Protein AF-A0A1I0IPH1-F1 (afdb_monomer_lite)

Secondary structure (DSSP, 8-state):
-HHHHHHHHHTT-----PPPTTPPPP-S--HHHHHHHHHHHHHHHH-HHHHHHHTSHHHHHHHHHHHHHHHHHTTS---SSHHHHHTT-

pLDDT: mean 84.13, std 10.0, range [57.75, 94.0]

Sequence (89 aa):
TRKCHDAIADRGAHAVIPPRKNAKPWKTITAGAVARNEALRAVKYLGRALWRRWSGYHRRSRVETKMHCVKLLGQRLMARDFDRQVAEL

InterPro domains:
  IPR002559 Transposase IS4-like domain [PF01609] (2-89)
  IPR053172 Tn903 transposase-like [PTHR34631] (7-88)

Radius of gyration: 16.84 Å; chains: 1; bounding box: 33×26×43 Å

Foldseek 3Di:
DQVVLLVCVVVVHQPPDQDDPPDDQDPDPGPSSVSVVVNVVCCVVVNRVVSCVVSVVVVVVVVVVVVVVVVVVPVQADDPDPVVSVVSD

Structure (mmCIF, N/CA/C/O backbone):
data_AF-A0A1I0IPH1-F1
#
_entry.id   AF-A0A1I0IPH1-F1
#
loop_
_atom_site.group_PDB
_atom_site.id
_atom_site.type_symbol
_atom_site.label_atom_id
_atom_site.label_alt_id
_atom_site.label_comp_id
_atom_site.label_asym_id
_atom_site.label_entity_id
_atom_site.label_seq_id
_atom_site.pdbx_PDB_ins_code
_atom_site.Cartn_x
_atom_site.Cartn_y
_atom_site.Cartn_z
_atom_site.occupancy
_atom_site.B_iso_or_equiv
_atom_site.auth_seq_id
_atom_site.auth_comp_id
_atom_site.auth_asym_id
_atom_site.auth_atom_id
_atom_site.pdbx_PDB_model_num
ATOM 1 N N . THR A 1 1 ? 7.630 -8.030 4.864 1.00 75.94 1 THR A N 1
ATOM 2 C CA . THR A 1 1 ? 7.071 -7.104 3.849 1.00 75.94 1 THR A CA 1
ATOM 3 C C . THR A 1 1 ? 6.497 -7.834 2.651 1.00 75.94 1 THR A C 1
ATOM 5 O O . THR A 1 1 ? 5.353 -7.551 2.348 1.00 75.94 1 THR A O 1
ATOM 8 N N . ARG A 1 2 ? 7.206 -8.763 1.985 1.00 86.31 2 ARG A N 1
ATOM 9 C CA . ARG A 1 2 ? 6.659 -9.489 0.813 1.00 86.31 2 ARG A CA 1
ATOM 10 C C . ARG A 1 2 ? 5.380 -10.270 1.133 1.00 86.31 2 ARG A C 1
ATOM 12 O O . ARG A 1 2 ? 4.340 -9.896 0.618 1.00 86.31 2 ARG A O 1
ATOM 19 N N . LYS A 1 3 ? 5.427 -11.133 2.156 1.00 88.62 3 LYS A N 1
ATOM 20 C CA . LYS A 1 3 ? 4.242 -11.823 2.703 1.00 88.62 3 LYS A CA 1
ATOM 21 C C . LYS A 1 3 ? 3.069 -10.889 3.037 1.00 88.62 3 LYS A C 1
ATOM 23 O O . LYS A 1 3 ? 1.926 -11.274 2.880 1.00 88.62 3 LYS A O 1
ATOM 28 N N . CYS A 1 4 ? 3.335 -9.6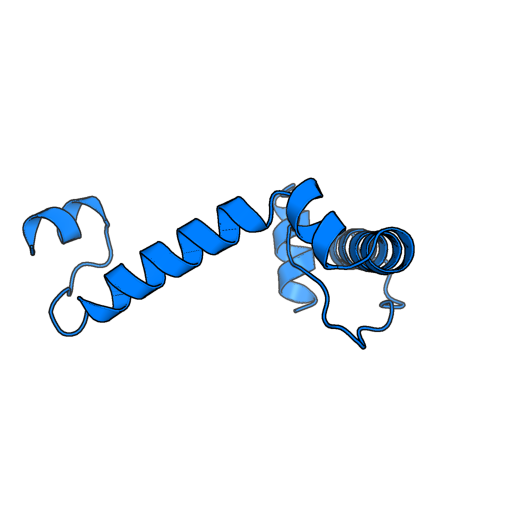60 3.490 1.00 88.94 4 CYS A N 1
ATOM 29 C CA . CYS A 1 4 ? 2.275 -8.687 3.773 1.00 88.94 4 CYS A CA 1
ATOM 30 C C . CYS A 1 4 ? 1.616 -8.180 2.485 1.00 88.94 4 CYS A C 1
ATOM 32 O O . CYS A 1 4 ? 0.407 -8.016 2.455 1.00 88.94 4 CYS A O 1
ATOM 34 N N . HIS A 1 5 ? 2.408 -7.909 1.443 1.00 91.31 5 HIS A N 1
ATOM 35 C CA . HIS A 1 5 ? 1.873 -7.510 0.142 1.00 91.31 5 HIS A CA 1
ATOM 36 C C . HIS A 1 5 ? 1.103 -8.654 -0.516 1.00 91.31 5 HIS A C 1
ATOM 38 O O . HIS A 1 5 ? 0.044 -8.398 -1.074 1.00 91.31 5 HIS A O 1
ATOM 44 N N . ASP A 1 6 ? 1.602 -9.886 -0.408 1.00 90.62 6 ASP A N 1
ATOM 45 C CA . ASP A 1 6 ? 0.907 -11.069 -0.921 1.00 90.62 6 ASP A CA 1
ATOM 46 C C . ASP A 1 6 ? -0.419 -11.266 -0.169 1.00 90.62 6 ASP A C 1
ATOM 48 O O . ASP A 1 6 ? -1.467 -11.257 -0.788 1.00 90.62 6 ASP A O 1
ATOM 52 N N . ALA A 1 7 ? -0.415 -11.223 1.166 1.00 93.62 7 ALA A N 1
ATOM 53 C CA . ALA A 1 7 ? -1.634 -11.341 1.971 1.00 93.62 7 ALA A CA 1
ATOM 54 C C . ALA A 1 7 ? -2.662 -10.207 1.755 1.00 93.62 7 ALA A C 1
ATOM 56 O O . ALA A 1 7 ? -3.849 -10.386 2.035 1.00 93.62 7 ALA A O 1
ATOM 57 N N . ILE A 1 8 ? -2.221 -9.018 1.330 1.00 90.69 8 ILE A N 1
ATOM 58 C CA . ILE A 1 8 ? -3.111 -7.921 0.915 1.00 90.69 8 ILE A CA 1
ATOM 59 C C . ILE A 1 8 ? -3.710 -8.231 -0.462 1.00 90.69 8 ILE A C 1
ATOM 61 O O . ILE A 1 8 ? -4.912 -8.054 -0.648 1.00 90.69 8 ILE A O 1
ATOM 65 N N . ALA A 1 9 ? -2.886 -8.721 -1.391 1.00 91.50 9 ALA A N 1
ATOM 66 C CA . ALA A 1 9 ? -3.322 -9.123 -2.722 1.00 91.50 9 ALA A CA 1
ATOM 67 C C . ALA A 1 9 ? -4.300 -10.309 -2.672 1.00 91.50 9 ALA A C 1
ATOM 69 O O . ALA A 1 9 ? -5.325 -10.259 -3.341 1.00 91.50 9 ALA A O 1
ATOM 70 N N . ASP A 1 10 ? -4.055 -11.302 -1.813 1.00 92.69 10 ASP A N 1
ATOM 71 C CA . ASP A 1 10 ? -4.945 -12.452 -1.591 1.00 92.69 10 ASP A CA 1
ATOM 72 C C . ASP A 1 10 ? -6.331 -12.023 -1.087 1.00 92.69 10 ASP A C 1
ATOM 74 O O . ASP A 1 10 ? -7.332 -12.682 -1.342 1.00 92.69 10 ASP A O 1
ATOM 78 N N . ARG A 1 11 ? -6.408 -10.884 -0.385 1.00 93.88 11 ARG A N 1
ATOM 79 C CA . ARG A 1 11 ? -7.668 -10.279 0.075 1.00 93.88 11 ARG A CA 1
ATOM 80 C C . ARG A 1 11 ? -8.325 -9.374 -0.974 1.00 93.88 11 ARG A C 1
ATOM 82 O O . ARG A 1 11 ? -9.302 -8.705 -0.653 1.00 93.88 11 ARG A O 1
ATOM 89 N N . GLY A 1 12 ? -7.766 -9.279 -2.182 1.00 89.75 12 GLY A N 1
ATOM 90 C CA . GLY A 1 12 ? -8.233 -8.368 -3.233 1.00 89.75 12 GLY A CA 1
ATOM 91 C C . GLY A 1 12 ? -8.099 -6.883 -2.873 1.00 89.75 12 GLY A C 1
ATOM 92 O O . GLY A 1 12 ? -8.719 -6.030 -3.504 1.00 89.75 12 GLY A O 1
ATOM 93 N N . ALA A 1 13 ? -7.316 -6.550 -1.844 1.00 88.56 13 ALA A N 1
ATOM 94 C CA . ALA A 1 13 ? -7.196 -5.189 -1.343 1.00 88.56 13 ALA A CA 1
ATOM 95 C C . ALA A 1 13 ? -6.034 -4.442 -2.016 1.00 88.56 13 ALA A C 1
ATOM 97 O O . ALA A 1 13 ? -4.990 -5.010 -2.337 1.00 88.56 13 ALA A O 1
ATOM 98 N N . HIS A 1 14 ? -6.179 -3.125 -2.183 1.00 85.81 14 HIS A N 1
ATOM 99 C CA . HIS A 1 14 ? -5.120 -2.301 -2.760 1.00 85.81 14 HIS A CA 1
ATOM 100 C C . HIS A 1 14 ? -4.078 -1.886 -1.707 1.00 85.81 14 HIS A C 1
ATOM 102 O O . HIS A 1 14 ? -4.385 -1.268 -0.681 1.00 85.81 14 HIS A O 1
ATOM 108 N N . ALA A 1 15 ? -2.806 -2.191 -1.969 1.00 88.38 15 ALA A N 1
ATOM 109 C CA . ALA A 1 15 ? -1.707 -1.903 -1.053 1.00 88.38 15 ALA A CA 1
ATOM 110 C C . ALA A 1 15 ? -1.225 -0.439 -1.149 1.00 88.38 15 ALA A C 1
ATOM 112 O O . ALA A 1 15 ? -0.188 -0.154 -1.746 1.00 88.38 15 ALA A O 1
ATOM 113 N N . VAL A 1 16 ? -1.914 0.492 -0.476 1.00 88.62 16 VAL A N 1
ATOM 114 C CA . VAL A 1 16 ? -1.456 1.891 -0.316 1.00 88.62 16 VAL A CA 1
ATOM 115 C C . VAL A 1 16 ? -0.344 1.969 0.739 1.00 88.62 16 VAL A C 1
ATOM 117 O O . VAL A 1 16 ? -0.566 2.380 1.883 1.00 88.62 16 VAL A O 1
ATOM 120 N N . ILE A 1 17 ? 0.853 1.502 0.380 1.00 88.62 17 ILE A N 1
ATOM 121 C CA . ILE A 1 17 ? 2.040 1.487 1.244 1.00 88.62 17 ILE A CA 1
ATOM 122 C C . ILE A 1 17 ? 3.169 2.235 0.528 1.00 88.62 17 ILE A C 1
ATOM 124 O O . ILE A 1 17 ? 3.629 1.778 -0.520 1.00 88.62 17 ILE A O 1
ATOM 128 N N . PRO A 1 18 ? 3.655 3.366 1.069 1.00 88.06 18 PRO A N 1
ATOM 129 C CA . PRO A 1 18 ? 4.665 4.159 0.397 1.00 88.06 18 PRO A CA 1
ATOM 130 C C . PRO A 1 18 ? 6.003 3.410 0.383 1.00 88.06 18 PRO A C 1
ATOM 132 O O . PRO A 1 18 ? 6.521 3.053 1.449 1.00 88.06 18 PRO A O 1
ATOM 135 N N . PRO A 1 19 ? 6.625 3.211 -0.789 1.00 89.69 19 PRO A N 1
ATOM 136 C CA . PRO A 1 19 ? 7.931 2.583 -0.848 1.00 89.69 19 PRO A CA 1
ATOM 137 C C . PRO A 1 19 ? 9.011 3.422 -0.145 1.00 89.69 19 PRO A C 1
ATOM 139 O O . PRO A 1 19 ? 8.898 4.645 0.040 1.00 89.69 19 PRO A O 1
ATOM 142 N N . ARG A 1 20 ? 10.081 2.737 0.277 1.00 88.88 20 ARG A N 1
ATOM 143 C CA . ARG A 1 20 ? 11.282 3.368 0.849 1.00 88.88 20 ARG A CA 1
ATOM 144 C C . ARG A 1 20 ? 12.081 4.075 -0.253 1.00 88.88 20 ARG A C 1
ATOM 146 O O . ARG A 1 20 ? 12.056 3.628 -1.393 1.00 88.88 20 ARG A O 1
ATOM 153 N N . LYS A 1 21 ? 12.831 5.127 0.105 1.00 85.69 21 LYS A N 1
ATOM 154 C CA . LYS A 1 21 ? 13.610 5.959 -0.840 1.00 85.69 21 LYS A CA 1
ATOM 155 C C . LYS A 1 21 ? 14.533 5.134 -1.751 1.00 85.69 21 LYS A C 1
ATOM 157 O O . LYS A 1 21 ? 14.540 5.350 -2.952 1.00 85.69 21 LYS A O 1
ATOM 162 N N . ASN A 1 22 ? 15.228 4.144 -1.189 1.00 87.62 22 ASN A N 1
ATOM 163 C CA . ASN A 1 22 ? 16.198 3.306 -1.911 1.00 87.62 22 ASN A CA 1
ATOM 164 C C . ASN A 1 22 ? 15.647 1.906 -2.231 1.00 87.62 22 ASN A C 1
ATOM 166 O O . ASN A 1 22 ? 16.393 0.928 -2.302 1.00 87.62 22 ASN A O 1
ATOM 170 N N . ALA A 1 23 ? 14.325 1.764 -2.327 1.00 89.94 23 ALA A N 1
ATOM 171 C CA . ALA A 1 23 ? 13.718 0.470 -2.590 1.00 89.94 23 ALA A CA 1
ATOM 172 C C . ALA A 1 23 ? 14.000 0.014 -4.030 1.00 89.94 23 ALA A C 1
ATOM 174 O O . ALA A 1 23 ? 13.730 0.731 -4.989 1.00 89.94 23 ALA A O 1
ATOM 175 N N . LYS A 1 24 ? 14.512 -1.213 -4.165 1.00 92.25 24 LYS A N 1
ATOM 176 C CA . LYS A 1 24 ? 14.719 -1.873 -5.457 1.00 92.25 24 LYS A CA 1
ATOM 177 C C . LYS A 1 24 ? 13.485 -2.701 -5.848 1.00 92.25 24 LYS A C 1
ATOM 179 O O . LYS A 1 24 ? 12.807 -3.208 -4.943 1.00 92.25 24 LYS A O 1
ATOM 184 N N . PRO A 1 25 ? 13.206 -2.867 -7.155 1.00 91.88 25 PRO A N 1
ATOM 185 C CA . PRO A 1 25 ? 12.161 -3.767 -7.623 1.00 91.88 25 PRO A CA 1
ATOM 186 C C . PRO A 1 25 ? 12.400 -5.196 -7.136 1.00 91.88 25 PRO A C 1
ATOM 188 O O . PRO A 1 25 ? 13.540 -5.663 -7.062 1.00 91.88 25 PRO A O 1
ATOM 191 N N . TRP A 1 26 ? 11.328 -5.905 -6.804 1.00 93.56 26 TRP A N 1
ATOM 192 C CA . TRP A 1 26 ? 11.406 -7.340 -6.547 1.00 93.56 26 TRP A CA 1
ATOM 193 C C . TRP A 1 26 ? 11.368 -8.115 -7.862 1.00 93.56 26 TRP A C 1
ATOM 195 O O . TRP A 1 26 ? 10.538 -7.818 -8.713 1.00 93.56 26 TRP A O 1
ATOM 205 N N . LYS A 1 27 ? 12.258 -9.106 -8.006 1.00 90.19 27 LYS A N 1
ATOM 206 C CA . LYS A 1 27 ? 12.324 -9.985 -9.188 1.00 90.19 27 LYS A CA 1
ATOM 207 C C . LYS A 1 27 ? 11.190 -11.018 -9.241 1.00 90.19 27 LYS A C 1
ATOM 209 O O . LYS A 1 27 ? 10.869 -11.515 -10.307 1.00 90.19 27 LYS A O 1
ATOM 214 N N . THR A 1 28 ? 10.612 -11.363 -8.092 1.00 87.69 28 THR A N 1
ATOM 215 C CA . THR A 1 28 ? 9.518 -12.337 -7.986 1.00 87.69 28 THR A CA 1
ATOM 216 C C . THR A 1 28 ? 8.232 -11.778 -8.595 1.00 87.69 28 THR A C 1
ATOM 218 O O . THR A 1 28 ? 7.902 -10.619 -8.352 1.00 87.69 28 THR A O 1
ATOM 221 N N . ILE A 1 29 ? 7.491 -12.617 -9.321 1.00 84.00 29 ILE A N 1
ATOM 222 C CA . ILE A 1 29 ? 6.241 -12.261 -10.006 1.00 84.00 29 ILE A CA 1
ATOM 223 C C . ILE A 1 29 ? 5.038 -12.729 -9.165 1.00 84.00 29 ILE A C 1
ATOM 225 O O . ILE A 1 29 ? 4.246 -13.555 -9.597 1.00 84.00 29 ILE A O 1
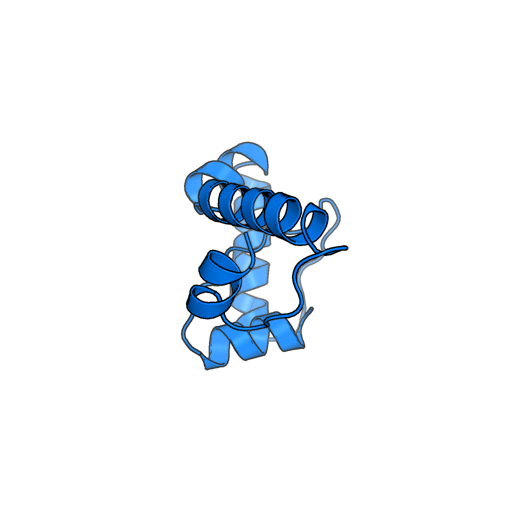ATOM 229 N N . THR A 1 30 ? 4.922 -12.258 -7.920 1.00 90.62 30 THR A N 1
ATOM 230 C CA . THR A 1 30 ? 3.665 -12.396 -7.156 1.00 90.62 30 THR A CA 1
ATOM 231 C C . THR A 1 30 ? 2.797 -11.161 -7.363 1.00 90.62 30 THR A C 1
ATOM 233 O O . THR A 1 30 ? 3.327 -10.072 -7.594 1.00 90.62 30 THR A O 1
ATOM 236 N N . ALA A 1 31 ? 1.474 -11.286 -7.221 1.00 88.88 31 ALA A N 1
ATOM 237 C CA . ALA A 1 31 ? 0.556 -10.145 -7.313 1.00 88.88 31 ALA A CA 1
ATOM 238 C C . ALA A 1 31 ? 0.959 -9.003 -6.355 1.00 88.88 31 ALA A C 1
ATOM 240 O O . ALA A 1 31 ? 1.017 -7.835 -6.745 1.00 88.88 31 ALA A O 1
ATOM 241 N N . GLY A 1 32 ? 1.366 -9.346 -5.127 1.00 89.44 32 GLY A N 1
ATOM 242 C CA . GLY A 1 32 ? 1.886 -8.383 -4.157 1.00 89.44 32 GLY A CA 1
ATOM 243 C C . GLY A 1 32 ? 3.190 -7.702 -4.597 1.00 89.44 32 GLY A C 1
ATOM 244 O O . GLY A 1 32 ? 3.400 -6.513 -4.329 1.00 89.44 32 GLY A O 1
ATOM 245 N N . ALA A 1 33 ? 4.075 -8.425 -5.289 1.00 92.50 33 ALA A N 1
ATOM 246 C CA . ALA A 1 33 ? 5.308 -7.869 -5.836 1.00 92.50 33 ALA A CA 1
ATOM 247 C C . ALA A 1 33 ? 5.056 -6.946 -7.033 1.00 92.50 33 ALA A C 1
ATOM 249 O O . ALA A 1 33 ? 5.682 -5.887 -7.105 1.00 92.50 33 ALA A O 1
ATOM 250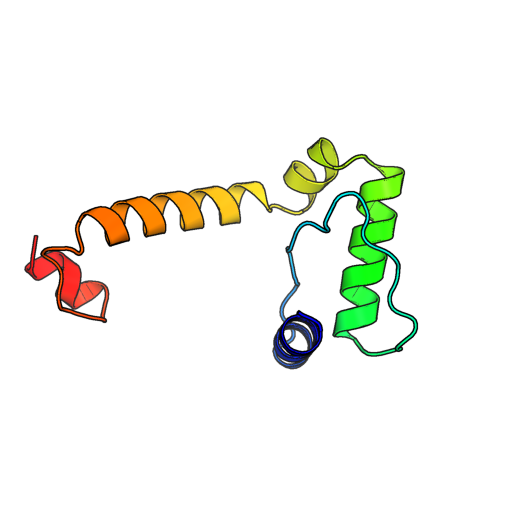 N N . VAL A 1 34 ? 4.125 -7.306 -7.921 1.00 91.75 34 VAL A N 1
ATOM 251 C CA . VAL A 1 34 ? 3.712 -6.476 -9.063 1.00 91.75 34 VAL A CA 1
ATOM 252 C C . VAL A 1 34 ? 3.148 -5.146 -8.566 1.00 91.75 34 VAL A C 1
ATOM 254 O O . VAL A 1 34 ? 3.719 -4.101 -8.877 1.00 91.75 34 VAL A O 1
ATOM 257 N N . ALA A 1 35 ? 2.152 -5.179 -7.674 1.00 91.69 35 ALA A N 1
ATOM 258 C CA . ALA A 1 35 ? 1.531 -3.972 -7.122 1.00 91.69 35 ALA A CA 1
ATOM 259 C C . ALA A 1 35 ? 2.548 -3.047 -6.423 1.00 91.69 35 ALA A C 1
ATOM 261 O O . ALA A 1 35 ? 2.539 -1.823 -6.576 1.00 91.69 35 ALA A O 1
ATOM 262 N N . ARG A 1 36 ? 3.494 -3.620 -5.667 1.00 93.00 36 ARG A N 1
ATOM 263 C CA . ARG A 1 36 ? 4.569 -2.838 -5.039 1.00 93.00 36 ARG A CA 1
ATOM 264 C C . ARG A 1 36 ? 5.526 -2.238 -6.072 1.00 93.00 36 ARG A C 1
ATOM 266 O O . ARG A 1 36 ? 5.969 -1.101 -5.901 1.00 93.00 36 ARG A O 1
ATOM 273 N N . ASN A 1 37 ? 5.910 -3.001 -7.092 1.00 94.00 37 ASN A N 1
ATOM 274 C CA . ASN A 1 37 ? 6.819 -2.534 -8.137 1.00 94.00 37 ASN A CA 1
ATOM 275 C C . ASN A 1 37 ? 6.182 -1.413 -8.973 1.00 94.00 37 ASN A C 1
ATOM 277 O O . ASN A 1 37 ? 6.877 -0.470 -9.348 1.00 94.00 37 ASN A O 1
ATOM 281 N N . GLU A 1 38 ? 4.872 -1.455 -9.199 1.00 92.06 38 GLU A N 1
ATOM 282 C CA . GLU A 1 38 ? 4.117 -0.353 -9.802 1.00 92.06 38 GLU A CA 1
ATOM 283 C C . GLU A 1 38 ? 4.148 0.899 -8.926 1.00 92.06 38 GLU A C 1
ATOM 285 O O . GLU A 1 38 ? 4.489 1.977 -9.412 1.00 92.06 38 GLU A O 1
ATOM 290 N N . ALA A 1 39 ? 3.922 0.763 -7.615 1.00 92.44 39 ALA A N 1
ATOM 291 C CA . ALA A 1 39 ? 4.069 1.880 -6.683 1.00 92.44 39 ALA A CA 1
ATOM 292 C C . ALA A 1 39 ? 5.494 2.470 -6.701 1.00 92.44 39 ALA A C 1
ATOM 294 O O . ALA A 1 39 ? 5.662 3.688 -6.633 1.00 92.44 39 A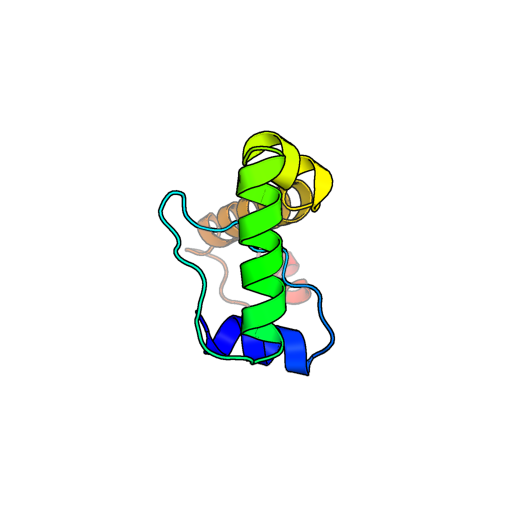LA A O 1
ATOM 295 N N . LEU A 1 40 ? 6.533 1.635 -6.840 1.00 94.00 40 LEU A N 1
ATOM 296 C CA . LEU A 1 40 ? 7.917 2.099 -7.007 1.00 94.00 40 LEU A CA 1
ATOM 297 C C . LEU A 1 40 ? 8.107 2.911 -8.291 1.00 94.00 40 LEU A C 1
ATOM 299 O O . LEU A 1 40 ? 8.731 3.973 -8.249 1.00 94.00 40 LEU A O 1
ATOM 303 N N . ARG A 1 41 ? 7.566 2.433 -9.417 1.00 93.38 41 ARG A N 1
ATOM 304 C CA . ARG A 1 41 ? 7.622 3.138 -10.706 1.00 93.38 41 ARG A CA 1
ATOM 305 C C . ARG A 1 41 ? 6.885 4.473 -10.634 1.00 93.38 41 ARG A C 1
ATOM 307 O O . ARG A 1 41 ? 7.456 5.494 -11.006 1.00 93.38 41 ARG A O 1
ATOM 314 N N . ALA A 1 42 ? 5.679 4.483 -10.070 1.00 92.69 42 ALA A N 1
ATOM 315 C CA . ALA A 1 42 ? 4.876 5.688 -9.901 1.00 92.69 42 ALA A CA 1
ATOM 316 C C . ALA A 1 42 ? 5.570 6.722 -9.000 1.00 92.69 42 ALA A C 1
ATOM 318 O O . ALA A 1 42 ? 5.608 7.900 -9.337 1.00 92.69 42 ALA A O 1
ATOM 319 N N . VAL A 1 43 ? 6.189 6.296 -7.892 1.00 93.12 43 VAL A N 1
ATOM 320 C CA . VAL A 1 43 ? 6.974 7.197 -7.030 1.00 93.12 43 VAL A CA 1
ATOM 321 C C . VAL A 1 43 ? 8.203 7.752 -7.748 1.00 93.12 43 VAL A C 1
ATOM 323 O O . VAL A 1 43 ? 8.533 8.918 -7.538 1.00 93.12 43 VAL A O 1
ATOM 326 N N . LYS A 1 44 ? 8.881 6.952 -8.581 1.00 92.38 44 LYS A N 1
ATOM 327 C CA . LYS A 1 44 ? 10.039 7.411 -9.363 1.00 92.38 44 LYS A CA 1
ATOM 328 C C . LYS A 1 44 ? 9.639 8.431 -10.434 1.00 92.38 44 LYS A C 1
ATOM 330 O O . LYS A 1 44 ? 10.395 9.362 -10.670 1.00 92.38 44 LYS A O 1
ATOM 335 N N . TYR A 1 45 ? 8.473 8.252 -11.050 1.00 92.94 45 TYR A N 1
ATOM 336 C CA . TYR A 1 45 ? 7.961 9.133 -12.099 1.00 92.94 45 TYR A CA 1
ATOM 337 C C . TYR A 1 45 ? 7.356 10.434 -11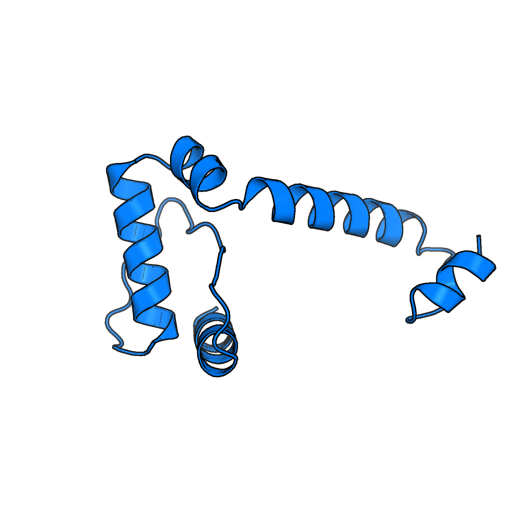.545 1.00 92.94 45 TYR A C 1
ATOM 339 O O . TYR A 1 45 ? 7.712 11.518 -11.987 1.00 92.94 45 TYR A O 1
ATOM 347 N N . LEU A 1 46 ? 6.476 10.339 -10.543 1.00 90.44 46 LEU A N 1
ATOM 348 C CA . LEU A 1 46 ? 5.706 11.473 -10.007 1.00 90.44 46 LEU A CA 1
ATOM 349 C C . LEU A 1 46 ? 6.398 12.199 -8.846 1.00 90.44 46 LEU A C 1
ATOM 351 O O . LEU A 1 46 ? 6.009 13.300 -8.465 1.00 90.44 46 LEU A O 1
ATOM 355 N N . GLY A 1 47 ? 7.370 11.551 -8.206 1.00 91.81 47 GLY A N 1
ATOM 356 C CA . GLY A 1 47 ? 7.904 11.982 -6.922 1.00 91.81 47 GLY A CA 1
ATOM 357 C C . GLY A 1 47 ? 7.044 11.536 -5.732 1.00 91.81 47 GLY A C 1
ATOM 358 O O . GLY A 1 47 ? 5.824 11.356 -5.792 1.00 91.81 47 GLY A O 1
ATOM 359 N N . ARG A 1 48 ? 7.701 11.348 -4.581 1.00 90.06 48 ARG A N 1
ATOM 360 C CA . ARG A 1 48 ? 7.087 10.734 -3.388 1.00 90.06 48 ARG A CA 1
ATOM 361 C C . ARG A 1 48 ? 5.976 11.579 -2.762 1.00 90.06 48 ARG A C 1
ATOM 363 O O . ARG A 1 48 ? 5.024 11.017 -2.224 1.00 90.06 48 ARG A O 1
ATOM 370 N N . ALA A 1 49 ? 6.110 12.904 -2.785 1.00 89.50 49 ALA A N 1
ATOM 371 C CA . ALA A 1 49 ? 5.118 13.810 -2.208 1.00 89.50 49 ALA A CA 1
ATOM 372 C C . ALA A 1 49 ? 3.799 13.754 -2.991 1.00 89.50 49 ALA A C 1
ATOM 374 O O . ALA A 1 49 ? 2.739 13.552 -2.394 1.00 89.50 49 ALA A O 1
ATOM 375 N N . LEU A 1 50 ? 3.884 13.834 -4.322 1.00 90.56 50 LEU A N 1
ATOM 376 C CA . LEU A 1 50 ? 2.728 13.759 -5.208 1.00 90.56 50 LEU A CA 1
ATOM 377 C C . LEU A 1 50 ? 2.060 12.386 -5.129 1.00 90.56 50 LEU A C 1
ATOM 379 O O . LEU A 1 50 ? 0.853 12.301 -4.912 1.00 90.56 50 LEU A O 1
ATOM 383 N N . TRP A 1 51 ? 2.851 11.309 -5.169 1.00 91.62 51 TRP A N 1
ATOM 384 C CA . TRP A 1 51 ? 2.326 9.954 -5.024 1.00 91.62 51 TRP A CA 1
ATOM 385 C C . TRP A 1 51 ? 1.562 9.755 -3.707 1.00 91.62 51 TRP A C 1
ATOM 387 O O . TRP A 1 51 ? 0.497 9.146 -3.707 1.00 91.62 51 TRP A O 1
ATOM 397 N N . ARG A 1 52 ? 2.037 10.300 -2.574 1.00 89.44 52 ARG A N 1
ATOM 398 C CA . ARG A 1 52 ? 1.335 10.192 -1.274 1.00 89.44 52 ARG A CA 1
ATOM 399 C C . ARG A 1 52 ? -0.021 10.900 -1.265 1.00 89.44 52 ARG A C 1
ATOM 401 O O . ARG A 1 52 ? -0.912 10.470 -0.532 1.00 89.44 52 ARG A O 1
ATOM 408 N N . ARG A 1 53 ? -0.159 11.986 -2.031 1.00 88.06 53 ARG A N 1
ATOM 409 C CA . ARG A 1 53 ? -1.423 12.713 -2.190 1.00 88.06 53 ARG A CA 1
ATOM 410 C C . ARG A 1 53 ? -2.370 11.938 -3.108 1.00 88.06 53 ARG A C 1
ATOM 412 O O . ARG A 1 53 ? -3.498 11.680 -2.709 1.00 88.06 53 ARG A O 1
ATOM 419 N N . TRP A 1 54 ? -1.881 11.513 -4.273 1.00 88.94 54 TRP A N 1
ATOM 420 C CA . TRP A 1 54 ? -2.667 10.802 -5.286 1.00 88.94 54 TRP A CA 1
ATOM 421 C C . TRP A 1 54 ? -3.137 9.414 -4.829 1.00 88.94 54 TRP A C 1
ATOM 423 O O . TRP A 1 54 ? -4.307 9.085 -4.964 1.00 88.94 54 TRP A O 1
ATOM 433 N N . SER A 1 55 ? -2.264 8.628 -4.194 1.00 87.44 55 SER A N 1
ATOM 434 C CA . SER A 1 55 ? -2.596 7.281 -3.693 1.00 87.44 55 SER A CA 1
ATOM 435 C C . SER A 1 55 ? -3.542 7.269 -2.485 1.00 87.44 55 SER A C 1
ATOM 437 O O . SER A 1 55 ? -3.867 6.204 -1.966 1.00 87.44 55 SER A O 1
ATOM 439 N N . GLY A 1 56 ? -3.930 8.434 -1.954 1.00 87.25 56 GLY A N 1
ATOM 440 C CA . GLY A 1 56 ? -4.754 8.520 -0.747 1.00 87.25 56 GLY A CA 1
ATOM 441 C C . GLY A 1 56 ? -4.026 8.128 0.545 1.00 87.25 56 GLY A C 1
ATOM 442 O O . GLY A 1 56 ? -4.654 8.069 1.606 1.00 87.25 56 GLY A O 1
ATOM 443 N N . TYR A 1 57 ? -2.699 7.922 0.511 1.00 87.38 57 TYR A N 1
ATOM 444 C CA . TYR A 1 57 ? -1.904 7.577 1.697 1.00 87.38 57 TYR A CA 1
ATOM 445 C C . TYR A 1 57 ? -2.078 8.585 2.843 1.00 87.38 57 TYR A C 1
ATOM 447 O O . TYR A 1 57 ? -2.019 8.214 4.015 1.00 87.38 57 TYR A O 1
ATOM 455 N N . HIS A 1 58 ? -2.341 9.858 2.532 1.00 83.81 58 HIS A N 1
ATOM 456 C CA . HIS A 1 58 ? -2.609 10.874 3.548 1.00 83.81 58 HIS A CA 1
ATOM 457 C C . HIS A 1 58 ? -3.769 10.497 4.492 1.00 83.81 58 HIS A C 1
ATOM 459 O O . HIS A 1 58 ? -3.643 10.676 5.702 1.00 83.81 58 HIS A O 1
ATOM 465 N N . ARG A 1 59 ? -4.861 9.901 3.983 1.00 83.00 59 ARG A N 1
ATOM 466 C CA . ARG A 1 59 ? -5.992 9.450 4.817 1.00 83.00 59 ARG A CA 1
ATOM 467 C C . ARG A 1 59 ? -5.551 8.359 5.795 1.00 83.00 59 ARG A C 1
ATOM 469 O O . ARG A 1 59 ? -5.853 8.446 6.981 1.00 83.00 59 ARG A O 1
ATOM 476 N N . ARG A 1 60 ? -4.778 7.380 5.312 1.00 83.38 60 ARG A N 1
ATOM 477 C CA . ARG A 1 60 ? -4.210 6.302 6.136 1.00 83.38 60 ARG A CA 1
ATOM 478 C C . ARG A 1 60 ? -3.299 6.855 7.232 1.00 83.38 60 ARG A C 1
ATOM 480 O O . ARG A 1 60 ? -3.465 6.492 8.388 1.00 83.38 60 ARG A O 1
ATOM 487 N N . SER A 1 61 ? -2.426 7.802 6.885 1.00 82.44 61 SER A N 1
ATOM 488 C CA . SER A 1 61 ? -1.534 8.463 7.844 1.00 82.44 61 SER A CA 1
ATOM 489 C C . SER A 1 61 ? -2.302 9.155 8.975 1.00 82.44 61 SER A C 1
ATOM 491 O O . SER A 1 61 ? -1.867 9.080 10.117 1.00 82.44 61 SER A O 1
ATOM 493 N N . ARG A 1 62 ? -3.446 9.801 8.692 1.00 87.25 62 ARG A N 1
ATOM 494 C CA . ARG A 1 62 ? -4.280 10.436 9.733 1.00 87.25 62 ARG A CA 1
ATOM 495 C C . ARG A 1 62 ? -4.891 9.410 10.687 1.00 87.25 62 ARG A C 1
ATOM 497 O O . ARG A 1 62 ? -4.904 9.644 11.892 1.00 87.25 62 ARG A O 1
ATOM 504 N N . VAL A 1 63 ? -5.365 8.279 10.159 1.00 85.56 63 VAL A N 1
ATOM 505 C CA . VAL A 1 63 ? -5.875 7.169 10.981 1.00 85.56 63 VAL A CA 1
ATOM 506 C C . VAL A 1 63 ? -4.758 6.598 11.852 1.00 85.56 63 VAL A C 1
ATOM 508 O O . VAL A 1 63 ? -4.956 6.434 13.049 1.00 85.56 63 VAL A O 1
ATOM 511 N N . GLU A 1 64 ? -3.567 6.368 11.294 1.00 83.25 64 GLU A N 1
ATOM 512 C CA . GLU A 1 64 ? -2.405 5.885 12.054 1.00 83.25 64 GLU A CA 1
ATOM 513 C C . GLU A 1 64 ? -2.016 6.849 13.186 1.00 83.25 64 GLU A C 1
ATOM 515 O O . GLU A 1 64 ? -1.793 6.404 14.311 1.00 83.25 64 GLU A O 1
ATOM 520 N N . THR A 1 65 ? -2.007 8.163 12.929 1.00 86.19 65 THR A N 1
ATOM 521 C CA . THR A 1 65 ? -1.776 9.184 13.964 1.00 86.19 65 THR A CA 1
ATOM 522 C C . THR A 1 65 ? -2.859 9.156 15.040 1.00 86.19 65 THR A C 1
ATOM 524 O O . THR A 1 65 ? -2.531 9.158 16.223 1.00 86.19 65 THR A O 1
ATOM 527 N N . LYS A 1 66 ? -4.143 9.067 14.668 1.00 85.44 66 LYS A N 1
ATOM 528 C CA . LYS A 1 66 ? -5.236 8.989 15.649 1.00 85.44 66 LYS A CA 1
ATOM 529 C C . LYS A 1 66 ? -5.146 7.716 16.496 1.00 85.44 66 LYS A C 1
ATOM 531 O O . LYS A 1 66 ? -5.286 7.790 17.711 1.00 85.44 66 LYS A O 1
ATOM 536 N N . MET A 1 67 ? -4.812 6.579 15.887 1.00 85.88 67 MET A N 1
ATOM 537 C CA . MET A 1 67 ? -4.552 5.332 16.614 1.00 85.88 67 MET A CA 1
ATOM 538 C C . MET A 1 67 ? -3.332 5.438 17.535 1.00 85.88 67 MET A C 1
ATOM 540 O O . MET A 1 67 ? -3.325 4.827 18.597 1.00 85.88 67 MET A O 1
ATOM 544 N N . HIS A 1 68 ? -2.297 6.196 17.164 1.00 82.75 68 HIS A N 1
ATOM 545 C CA . HIS A 1 68 ? -1.169 6.464 18.057 1.00 82.75 68 HIS A CA 1
ATOM 546 C C . HIS A 1 68 ? -1.600 7.269 19.291 1.00 82.75 68 HIS A C 1
ATOM 548 O O . HIS A 1 68 ? -1.247 6.877 20.397 1.00 82.75 68 HIS A O 1
ATOM 554 N N . CYS A 1 69 ? -2.426 8.310 19.129 1.00 82.00 69 CYS A N 1
ATOM 555 C CA . CYS A 1 69 ? -3.007 9.042 20.260 1.00 82.00 69 CYS A CA 1
ATOM 556 C C . CYS A 1 69 ? -3.817 8.119 21.183 1.00 82.00 69 CYS A C 1
ATOM 558 O O . CYS A 1 69 ? -3.625 8.157 22.393 1.00 82.00 69 CYS A O 1
ATOM 560 N N . VAL A 1 70 ? -4.654 7.238 20.621 1.00 77.94 70 VAL A N 1
ATOM 561 C CA . VAL A 1 70 ? -5.404 6.237 21.403 1.00 77.94 70 VAL A CA 1
ATOM 562 C C . VAL A 1 70 ? -4.458 5.306 22.171 1.00 77.94 70 VAL A C 1
ATOM 564 O O . VAL A 1 70 ? -4.672 5.047 23.348 1.00 77.94 70 VAL A O 1
ATOM 567 N N . LYS A 1 71 ? -3.360 4.853 21.553 1.00 73.94 71 LYS A N 1
ATOM 568 C CA . LYS A 1 71 ? -2.349 4.029 22.241 1.00 73.94 71 LYS A CA 1
ATOM 569 C C . LYS A 1 71 ? -1.651 4.760 23.389 1.00 73.94 71 LYS A C 1
ATOM 571 O O . LYS A 1 71 ? -1.290 4.107 24.358 1.00 73.94 71 LYS A O 1
ATOM 576 N N . LEU A 1 72 ? -1.459 6.078 23.299 1.00 77.12 72 LEU A N 1
ATOM 577 C CA . LEU A 1 72 ? -0.871 6.872 24.387 1.00 77.12 72 LEU A CA 1
ATOM 578 C C . LEU A 1 72 ? -1.811 6.996 25.596 1.00 77.12 72 LEU A C 1
ATOM 580 O O . LEU A 1 72 ? -1.334 7.055 26.724 1.00 77.12 72 LEU A O 1
ATOM 584 N N . LEU A 1 73 ? -3.130 6.950 25.384 1.00 71.69 73 LEU A N 1
ATOM 585 C CA . LEU A 1 73 ? -4.114 6.813 26.471 1.00 71.69 73 LEU A CA 1
ATOM 586 C C . LEU A 1 73 ? -4.047 5.415 27.129 1.00 71.69 73 LEU A C 1
ATOM 588 O O . LEU A 1 73 ? -4.460 5.225 28.269 1.00 71.69 73 LEU A O 1
ATOM 592 N N . GLY A 1 74 ? -3.467 4.439 26.424 1.00 61.44 74 GLY A N 1
ATOM 593 C CA . GLY A 1 74 ? -3.384 3.017 26.755 1.00 61.44 74 GLY A CA 1
ATOM 594 C C . GLY A 1 74 ? -2.357 2.581 27.807 1.00 61.44 74 GLY A C 1
ATOM 595 O O . GLY A 1 74 ? -2.159 1.380 27.946 1.00 61.44 74 GLY A O 1
ATOM 596 N N . GLN A 1 75 ? -1.754 3.477 28.603 1.00 58.09 75 GLN A N 1
ATOM 597 C CA . GLN A 1 75 ? -1.385 3.039 29.965 1.00 58.09 75 GLN A CA 1
ATOM 598 C C . GLN A 1 75 ? -2.635 2.797 30.838 1.00 58.09 75 GLN A C 1
ATOM 600 O O . GLN A 1 75 ? -2.518 2.176 31.888 1.00 58.09 75 GLN A O 1
ATOM 605 N N . ARG A 1 76 ? -3.831 3.236 30.404 1.00 57.75 76 ARG A N 1
ATOM 606 C CA . ARG A 1 76 ? -5.100 3.101 31.143 1.00 57.75 76 ARG A CA 1
ATOM 607 C C . ARG A 1 76 ? -6.232 2.358 30.416 1.00 57.75 76 ARG A C 1
ATOM 609 O O . ARG A 1 76 ? -7.229 2.080 31.065 1.00 57.75 76 ARG A O 1
ATOM 616 N N . LEU A 1 77 ? -6.102 2.021 29.128 1.00 60.53 77 LEU A N 1
ATOM 617 C CA . LEU A 1 77 ? -7.143 1.307 28.362 1.00 60.53 77 LEU A CA 1
ATOM 618 C C . LEU A 1 77 ? -6.785 -0.178 28.220 1.00 60.53 77 LEU A C 1
ATOM 620 O O . LEU A 1 77 ? -5.752 -0.511 27.632 1.00 60.53 77 LEU A O 1
ATOM 624 N N . MET A 1 78 ? -7.626 -1.057 28.765 1.00 64.00 78 MET A N 1
ATOM 625 C CA . MET A 1 78 ? -7.413 -2.510 28.833 1.00 64.00 78 MET A CA 1
ATOM 626 C C . MET A 1 78 ? -8.243 -3.269 27.790 1.00 64.00 78 MET A C 1
ATOM 628 O O . MET A 1 78 ? -7.817 -4.326 27.309 1.00 64.00 78 MET A O 1
ATOM 632 N N . ALA A 1 79 ? -9.401 -2.735 27.392 1.00 63.81 79 ALA A N 1
ATOM 633 C CA . ALA A 1 79 ? -10.255 -3.350 26.383 1.00 63.81 79 ALA A CA 1
ATOM 634 C C . ALA A 1 79 ? -9.601 -3.360 24.988 1.00 63.81 79 ALA A C 1
ATOM 636 O O . ALA A 1 79 ? -8.982 -2.391 24.548 1.00 63.81 79 ALA A O 1
ATOM 637 N N . ARG A 1 80 ? -9.765 -4.472 24.256 1.00 63.59 80 ARG A N 1
ATOM 638 C CA . ARG A 1 80 ? -9.295 -4.629 22.862 1.00 63.59 80 ARG A CA 1
ATOM 639 C C . ARG A 1 80 ? -10.349 -4.261 21.810 1.00 63.59 80 ARG A C 1
ATOM 641 O O . ARG A 1 80 ? -9.986 -4.080 20.651 1.00 63.59 80 ARG A O 1
ATOM 648 N N . ASP A 1 81 ? -11.610 -4.140 22.220 1.00 69.75 81 ASP A N 1
ATOM 649 C CA . ASP A 1 81 ? -12.744 -3.732 21.383 1.00 69.75 81 ASP A CA 1
ATOM 650 C C . ASP A 1 81 ? -13.032 -2.239 21.533 1.00 69.75 81 ASP A C 1
ATOM 652 O O . ASP A 1 81 ? -13.078 -1.722 22.649 1.00 69.75 81 ASP A O 1
ATOM 656 N N . PHE A 1 82 ? -13.273 -1.558 20.411 1.00 66.19 82 PHE A N 1
ATOM 657 C CA . PHE A 1 82 ? -13.450 -0.104 20.373 1.00 66.19 82 PHE A CA 1
ATOM 658 C C . PHE A 1 82 ? -14.676 0.367 21.167 1.00 66.19 82 PHE A C 1
ATOM 660 O O . PHE A 1 82 ? -14.559 1.290 21.968 1.00 66.19 82 PHE A O 1
ATOM 667 N N . ASP A 1 83 ? -15.822 -0.303 21.017 1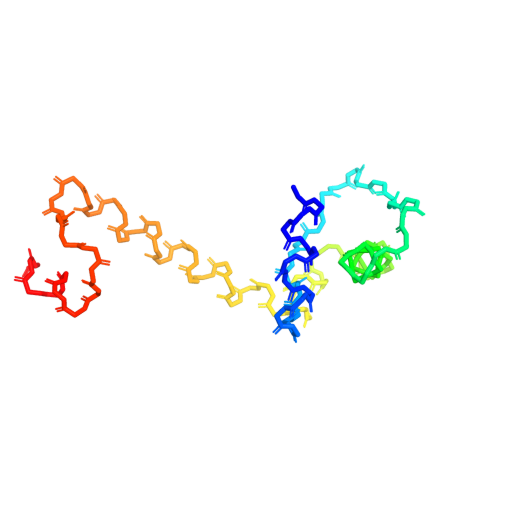.00 75.44 83 ASP A N 1
ATOM 668 C CA . ASP A 1 83 ? -17.044 0.053 21.751 1.00 75.44 83 ASP A CA 1
ATOM 669 C C . ASP A 1 83 ? -16.865 -0.077 23.270 1.00 75.44 83 ASP A C 1
ATOM 671 O O . ASP A 1 83 ? -17.413 0.707 24.041 1.00 75.44 83 ASP A O 1
ATOM 675 N N . ARG A 1 84 ? -16.039 -1.033 23.712 1.00 68.81 84 ARG A N 1
ATOM 676 C CA . ARG A 1 84 ? -15.719 -1.235 25.132 1.00 68.81 84 ARG A CA 1
ATOM 677 C C . ARG A 1 84 ? -14.672 -0.246 25.642 1.00 68.81 84 ARG A C 1
ATOM 679 O O . ARG A 1 84 ? -14.737 0.138 26.800 1.00 68.81 84 ARG A O 1
ATOM 686 N N . GLN A 1 85 ? -13.761 0.215 24.784 1.00 69.19 85 GLN A N 1
ATOM 687 C CA . GLN A 1 85 ? -12.806 1.275 25.125 1.00 69.19 85 GLN A CA 1
ATOM 688 C C . GLN A 1 85 ? -13.485 2.625 25.389 1.00 69.19 85 GLN A C 1
ATOM 690 O O . GLN A 1 85 ? -13.000 3.378 26.225 1.00 69.19 85 GLN A O 1
ATOM 695 N N . VAL A 1 86 ? -14.599 2.942 24.713 1.00 68.44 86 VAL A N 1
ATOM 696 C CA . VAL A 1 86 ? -15.349 4.194 24.957 1.00 68.44 86 VAL A CA 1
ATOM 697 C C . VAL A 1 86 ? -15.892 4.259 26.389 1.00 68.44 86 VAL A C 1
ATOM 699 O O . VAL A 1 86 ? -15.970 5.342 26.953 1.00 68.44 86 VAL A O 1
ATOM 702 N N . ALA A 1 87 ? -16.224 3.112 26.986 1.00 70.50 87 ALA A N 1
ATOM 703 C CA . ALA A 1 87 ? -16.732 3.026 28.354 1.00 70.50 87 ALA A CA 1
ATOM 704 C C . ALA A 1 87 ? -15.633 3.057 29.438 1.00 70.50 87 ALA A C 1
ATOM 706 O O . ALA A 1 87 ? -15.951 3.209 30.613 1.00 70.50 87 ALA A O 1
ATOM 707 N N . GLU A 1 88 ? -14.359 2.892 29.065 1.00 67.94 88 GLU A N 1
ATOM 708 C CA . GLU A 1 88 ? -13.207 2.994 29.979 1.00 67.94 88 GLU A CA 1
ATOM 709 C C . GLU A 1 88 ? -12.666 4.436 30.103 1.00 67.94 88 GLU A C 1
ATOM 711 O O . GLU A 1 88 ? -11.744 4.677 30.890 1.00 67.94 88 GLU A O 1
ATOM 716 N N . LEU A 1 89 ? -13.200 5.379 29.311 1.00 59.88 89 LEU A N 1
ATOM 717 C CA . LEU A 1 89 ? -12.777 6.782 29.259 1.00 59.88 89 LEU A CA 1
ATOM 718 C C . LEU A 1 89 ? -13.570 7.674 30.224 1.00 59.88 89 LEU A C 1
ATOM 720 O O . LEU A 1 89 ? -14.815 7.568 30.239 1.00 59.88 89 LEU A O 1
#

Organism: NCBI:txid364199